Protein AF-A0A2H5TX74-F1 (afdb_monomer_lite)

Structure (mmCIF, N/CA/C/O backbone):
data_AF-A0A2H5TX74-F1
#
_entry.id   AF-A0A2H5TX74-F1
#
loop_
_atom_site.group_PDB
_atom_site.id
_atom_site.type_symbol
_atom_site.label_atom_id
_atom_site.label_alt_id
_atom_site.label_comp_id
_atom_site.label_asym_id
_atom_site.label_entity_id
_atom_site.label_seq_id
_atom_site.pdbx_PDB_ins_code
_atom_site.Cartn_x
_atom_site.Cartn_y
_atom_site.Cartn_z
_atom_site.occupancy
_atom_site.B_iso_or_equiv
_atom_site.auth_seq_id
_atom_site.auth_comp_id
_atom_site.auth_asym_id
_atom_site.auth_atom_id
_atom_site.pdbx_PDB_model_num
ATOM 1 N N . MET A 1 1 ? 27.650 2.211 -10.693 1.00 37.53 1 MET A N 1
ATOM 2 C CA . MET A 1 1 ? 26.550 2.076 -9.714 1.00 37.53 1 MET A CA 1
ATOM 3 C C . MET A 1 1 ? 25.278 1.763 -10.490 1.00 37.53 1 MET A C 1
ATOM 5 O O . MET A 1 1 ? 24.563 2.670 -10.894 1.00 37.53 1 MET A O 1
ATOM 9 N N . THR A 1 2 ? 25.063 0.495 -10.830 1.00 44.19 2 THR A N 1
ATOM 10 C CA . THR A 1 2 ? 23.892 0.047 -11.591 1.00 44.19 2 THR A CA 1
ATOM 11 C C . THR A 1 2 ? 22.655 0.209 -10.713 1.00 44.19 2 THR A C 1
ATOM 13 O O . THR A 1 2 ? 22.509 -0.470 -9.701 1.00 44.19 2 THR A O 1
ATOM 16 N N . SER A 1 3 ? 21.776 1.152 -11.061 1.00 57.25 3 SER A N 1
ATOM 17 C CA . SER A 1 3 ? 20.422 1.159 -10.510 1.00 57.25 3 SER A CA 1
ATOM 18 C C . SER A 1 3 ? 19.762 -0.132 -10.973 1.00 57.25 3 SER A C 1
ATOM 20 O O . SER A 1 3 ? 19.483 -0.260 -12.158 1.00 57.25 3 SER A O 1
ATOM 22 N N . GLN A 1 4 ? 19.586 -1.091 -10.066 1.00 72.00 4 GLN A N 1
ATOM 23 C CA . GLN A 1 4 ? 18.944 -2.366 -10.370 1.00 72.00 4 GLN A CA 1
ATOM 24 C C . GLN A 1 4 ? 17.582 -2.090 -11.022 1.00 72.00 4 GLN A C 1
ATOM 26 O O . GLN A 1 4 ? 16.740 -1.391 -10.442 1.00 72.00 4 GLN A O 1
ATOM 31 N N . GLU A 1 5 ? 17.417 -2.551 -12.263 1.00 81.38 5 GLU A N 1
ATOM 32 C CA . GLU A 1 5 ? 16.151 -2.455 -12.987 1.00 81.38 5 GLU A CA 1
ATOM 33 C C . GLU A 1 5 ? 15.079 -3.263 -12.231 1.00 81.38 5 GLU A C 1
ATOM 35 O O . GLU A 1 5 ? 15.406 -4.226 -11.530 1.00 81.38 5 GLU A O 1
ATOM 40 N N . PRO A 1 6 ? 13.792 -2.881 -12.308 1.00 91.12 6 PRO A N 1
ATOM 41 C CA . PRO A 1 6 ? 12.723 -3.708 -11.761 1.00 91.12 6 PRO A CA 1
ATOM 42 C C . PRO A 1 6 ? 12.780 -5.116 -12.367 1.00 91.12 6 PRO A C 1
ATOM 44 O O . PRO A 1 6 ? 12.856 -5.238 -13.584 1.00 91.12 6 PRO A O 1
ATOM 47 N N . GLY A 1 7 ? 12.670 -6.169 -11.548 1.00 91.69 7 GLY A N 1
ATOM 48 C CA . GLY A 1 7 ? 12.801 -7.558 -12.025 1.00 91.69 7 GLY A CA 1
ATOM 49 C C . GLY A 1 7 ? 11.821 -7.943 -13.144 1.00 91.69 7 GLY A C 1
ATOM 50 O O . GLY A 1 7 ? 12.117 -8.801 -13.964 1.00 91.69 7 GLY A O 1
ATOM 51 N N . ILE A 1 8 ? 10.682 -7.248 -13.259 1.00 94.25 8 ILE A N 1
ATOM 52 C CA . ILE A 1 8 ? 9.742 -7.443 -14.372 1.00 94.25 8 ILE A CA 1
ATOM 53 C C . ILE A 1 8 ? 10.347 -7.083 -15.743 1.00 94.25 8 ILE A C 1
ATOM 55 O O . ILE A 1 8 ? 9.936 -7.647 -16.748 1.00 94.25 8 ILE A O 1
ATOM 59 N N . CYS A 1 9 ? 11.347 -6.198 -15.796 1.00 94.00 9 CYS A N 1
ATOM 60 C CA . CYS A 1 9 ? 12.061 -5.842 -17.025 1.00 94.00 9 CYS A CA 1
ATOM 61 C C . CYS A 1 9 ? 13.035 -6.938 -17.496 1.00 94.00 9 CYS A C 1
ATOM 63 O O . CYS A 1 9 ? 13.449 -6.917 -18.655 1.00 94.00 9 CYS A O 1
ATOM 65 N N . GLU A 1 10 ? 13.403 -7.883 -16.622 1.00 92.62 10 GLU A N 1
ATOM 66 C CA . GLU A 1 10 ? 14.167 -9.083 -16.996 1.00 92.62 10 GLU A CA 1
ATOM 67 C C . GLU A 1 10 ? 13.260 -10.124 -17.668 1.00 92.62 10 GLU A C 1
ATOM 69 O O . GLU A 1 10 ? 13.689 -10.819 -18.584 1.00 92.62 10 GLU A O 1
ATOM 74 N N . ILE A 1 11 ? 11.997 -10.191 -17.234 1.00 95.69 11 ILE A N 1
ATOM 75 C CA . ILE A 1 11 ? 10.970 -11.090 -17.778 1.00 95.69 11 ILE A CA 1
ATOM 76 C C . ILE A 1 11 ? 10.409 -10.536 -19.095 1.00 95.69 11 ILE A C 1
ATOM 78 O O . ILE A 1 11 ? 10.238 -11.284 -20.055 1.00 95.69 11 ILE A O 1
ATOM 82 N N . ASP A 1 12 ? 10.148 -9.227 -19.150 1.00 95.75 12 ASP A N 1
ATOM 83 C CA . ASP A 1 12 ? 9.665 -8.526 -20.340 1.00 95.75 12 ASP A CA 1
ATOM 84 C C . ASP A 1 12 ? 10.530 -7.284 -20.653 1.00 95.75 12 ASP A C 1
ATOM 86 O O . ASP A 1 12 ? 10.336 -6.204 -20.073 1.00 95.75 12 ASP A O 1
ATOM 90 N N . PRO A 1 13 ? 11.472 -7.397 -21.611 1.00 95.25 13 PRO A N 1
ATOM 91 C CA . PRO A 1 13 ? 12.338 -6.294 -22.015 1.00 95.25 13 PRO A CA 1
ATOM 92 C C . PRO A 1 13 ? 11.605 -5.074 -22.586 1.00 95.25 13 PRO A C 1
ATOM 94 O O . PRO A 1 13 ? 12.177 -3.980 -22.587 1.00 95.25 13 PRO A O 1
ATOM 97 N N . TRP A 1 14 ? 10.357 -5.211 -23.051 1.00 97.06 14 TRP A N 1
ATOM 98 C CA . TRP A 1 14 ? 9.582 -4.086 -23.590 1.00 97.06 14 TRP A CA 1
ATOM 99 C C . TRP A 1 14 ? 9.221 -3.063 -22.512 1.00 97.06 14 TRP A C 1
ATOM 101 O O . TRP A 1 14 ? 8.911 -1.913 -22.821 1.00 97.06 14 TRP A O 1
ATOM 111 N N . LEU A 1 15 ? 9.318 -3.443 -21.237 1.00 95.75 15 LEU A N 1
ATOM 112 C CA . LEU A 1 15 ? 9.019 -2.567 -20.111 1.00 95.75 15 LEU A CA 1
ATOM 113 C C . LEU A 1 15 ? 10.179 -1.643 -19.716 1.00 95.75 15 LEU A C 1
ATOM 115 O O . LEU A 1 15 ? 9.973 -0.731 -18.912 1.00 95.75 15 LEU A O 1
ATOM 119 N N . LYS A 1 16 ? 11.383 -1.824 -20.278 1.00 94.81 16 LYS A N 1
ATOM 120 C CA . LYS A 1 16 ? 12.577 -1.023 -19.941 1.00 94.81 16 LYS A CA 1
ATOM 121 C C . LYS A 1 16 ? 12.380 0.495 -20.053 1.00 94.81 16 LYS A C 1
ATOM 123 O O . LYS A 1 16 ? 12.771 1.192 -19.114 1.00 94.81 16 LYS A O 1
ATOM 128 N N . PRO A 1 17 ? 11.715 1.041 -21.094 1.00 96.88 17 PRO A N 1
ATOM 129 C CA . PRO A 1 17 ? 11.433 2.478 -21.169 1.00 96.88 17 PRO A CA 1
ATOM 130 C C . PRO A 1 17 ? 10.605 3.011 -19.986 1.00 96.88 17 PRO A C 1
ATOM 132 O O . PRO A 1 17 ? 10.642 4.203 -19.687 1.00 96.88 17 PRO A O 1
ATOM 135 N N . PHE A 1 18 ? 9.882 2.136 -19.280 1.00 96.12 18 PHE A N 1
ATOM 136 C CA . PHE A 1 18 ? 9.016 2.474 -18.150 1.00 96.12 18 PHE A CA 1
ATOM 137 C C . PHE A 1 18 ? 9.628 2.132 -16.780 1.00 96.12 18 PHE A C 1
ATOM 139 O O . PHE A 1 18 ? 8.996 2.394 -15.750 1.00 96.12 18 PHE A O 1
ATOM 146 N N . ALA A 1 19 ? 10.856 1.603 -16.729 1.00 94.62 19 ALA A N 1
ATOM 147 C CA . ALA A 1 19 ? 11.528 1.195 -15.493 1.00 94.62 19 ALA A CA 1
ATOM 148 C C . ALA A 1 19 ? 11.544 2.284 -14.393 1.00 94.62 19 ALA A C 1
ATOM 150 O O . ALA A 1 19 ? 11.248 1.950 -13.239 1.00 94.62 19 ALA A O 1
ATOM 151 N N . PRO A 1 20 ? 11.776 3.585 -14.689 1.00 95.00 20 PRO A N 1
ATOM 152 C CA . PRO A 1 20 ? 11.701 4.636 -13.669 1.00 95.00 20 PRO A CA 1
ATOM 153 C C . PRO A 1 20 ? 10.311 4.765 -13.028 1.00 95.00 20 PRO A C 1
ATOM 155 O O . PRO A 1 20 ? 10.192 4.935 -11.813 1.00 95.00 20 PRO A O 1
ATOM 158 N N . ALA A 1 21 ? 9.244 4.646 -13.826 1.00 96.06 21 ALA A N 1
ATOM 159 C CA . ALA A 1 21 ? 7.870 4.736 -13.340 1.00 96.06 21 ALA A CA 1
ATOM 160 C C . ALA A 1 21 ? 7.484 3.511 -12.497 1.00 96.06 21 ALA A C 1
ATOM 162 O O . ALA A 1 21 ? 6.842 3.663 -11.455 1.00 96.06 21 ALA A O 1
ATOM 163 N N . ILE A 1 22 ? 7.909 2.316 -12.914 1.00 95.31 22 ILE A N 1
ATOM 164 C CA . ILE A 1 22 ? 7.697 1.062 -12.179 1.00 95.31 22 ILE A CA 1
ATOM 165 C C . ILE A 1 22 ? 8.417 1.117 -10.828 1.00 95.31 22 ILE A C 1
ATOM 167 O O . ILE A 1 22 ? 7.798 0.868 -9.792 1.00 95.31 22 ILE A O 1
ATOM 171 N N . LYS A 1 23 ? 9.690 1.536 -10.815 1.00 94.19 23 LYS A N 1
ATOM 172 C CA . LYS A 1 23 ? 10.463 1.720 -9.580 1.00 94.19 23 LYS A CA 1
ATOM 173 C C . LYS A 1 23 ? 9.772 2.698 -8.632 1.00 94.19 23 LYS A C 1
ATOM 175 O O . LYS A 1 23 ? 9.594 2.381 -7.461 1.00 94.19 23 LYS A O 1
ATOM 180 N N . ARG A 1 24 ? 9.309 3.850 -9.133 1.00 94.44 24 ARG A N 1
ATOM 181 C CA . ARG A 1 24 ? 8.569 4.828 -8.318 1.00 94.44 24 ARG A CA 1
ATOM 182 C C . ARG A 1 24 ? 7.325 4.216 -7.669 1.00 94.44 24 ARG A C 1
ATOM 184 O O . ARG A 1 24 ? 7.107 4.436 -6.484 1.00 94.44 24 ARG A O 1
ATOM 191 N N . ARG A 1 25 ? 6.525 3.445 -8.418 1.00 93.62 25 ARG A N 1
ATOM 192 C CA . ARG A 1 25 ? 5.322 2.776 -7.884 1.00 93.62 25 ARG A CA 1
ATOM 193 C C . ARG A 1 25 ? 5.668 1.779 -6.779 1.00 93.62 25 ARG A C 1
ATOM 195 O O . ARG A 1 25 ? 4.989 1.766 -5.758 1.00 93.62 25 ARG A O 1
ATOM 202 N N . LEU A 1 26 ? 6.732 0.996 -6.960 1.00 91.88 26 LEU A N 1
ATOM 203 C CA . LEU A 1 26 ? 7.196 0.047 -5.948 1.00 91.88 26 LEU A CA 1
ATOM 204 C C . LEU A 1 26 ? 7.623 0.756 -4.656 1.00 91.88 26 LEU A C 1
ATOM 206 O O . LEU A 1 26 ? 7.256 0.322 -3.569 1.00 91.88 26 LEU A O 1
ATOM 210 N N . GLU A 1 27 ? 8.357 1.862 -4.762 1.00 91.25 27 GLU A N 1
ATOM 211 C CA . GLU A 1 27 ? 8.766 2.635 -3.585 1.00 91.25 27 GLU A CA 1
ATOM 212 C C . GLU A 1 27 ? 7.570 3.299 -2.887 1.00 91.25 27 GLU A C 1
ATOM 214 O O . GLU A 1 27 ? 7.486 3.271 -1.660 1.00 91.25 27 GLU A O 1
ATOM 219 N N . SER A 1 28 ? 6.592 3.819 -3.639 1.00 90.62 28 SER A N 1
ATOM 220 C CA . SER A 1 28 ? 5.333 4.316 -3.065 1.00 90.62 28 SER A CA 1
ATOM 221 C C . SER A 1 28 ? 4.566 3.222 -2.318 1.00 90.62 28 SER A C 1
ATOM 223 O O . SER A 1 28 ? 4.091 3.458 -1.210 1.00 90.62 28 SER A O 1
ATOM 225 N N . TYR A 1 29 ? 4.489 2.021 -2.894 1.00 87.88 29 TYR A N 1
ATOM 226 C CA . TYR A 1 29 ? 3.858 0.860 -2.272 1.00 87.88 29 TYR A CA 1
ATOM 227 C C . TYR A 1 29 ? 4.562 0.456 -0.968 1.00 87.88 2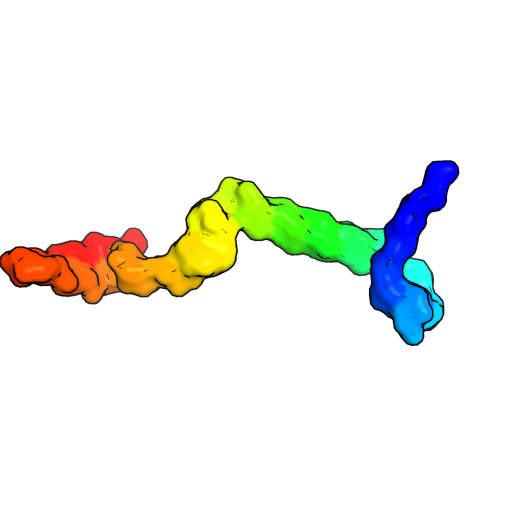9 TYR A C 1
ATOM 229 O O . TYR A 1 29 ? 3.924 0.401 0.081 1.00 87.88 29 TYR A O 1
ATOM 237 N N . LYS A 1 30 ? 5.890 0.271 -0.996 1.00 84.62 30 LYS A N 1
ATOM 238 C CA . LYS A 1 30 ? 6.689 -0.057 0.200 1.00 84.62 30 LYS A CA 1
ATOM 239 C C . LYS A 1 30 ? 6.544 0.989 1.301 1.00 84.62 30 LYS A C 1
ATOM 241 O O . LYS A 1 30 ? 6.487 0.644 2.479 1.00 84.62 30 LYS A O 1
ATOM 246 N N . LYS A 1 31 ? 6.489 2.269 0.924 1.00 84.62 31 LYS A N 1
ATOM 247 C CA . LYS A 1 31 ? 6.283 3.365 1.869 1.00 84.62 31 LYS A CA 1
ATOM 248 C C . LYS A 1 31 ? 4.940 3.231 2.588 1.00 84.62 31 LYS A C 1
ATOM 250 O O . LYS A 1 31 ? 4.900 3.417 3.796 1.00 84.62 31 LYS A O 1
ATOM 255 N N . TRP A 1 32 ? 3.867 2.888 1.877 1.00 80.50 32 TRP A N 1
ATOM 256 C CA . TRP A 1 32 ? 2.542 2.743 2.484 1.00 80.50 32 TRP A CA 1
ATOM 257 C C . TRP A 1 32 ? 2.482 1.588 3.498 1.00 80.50 32 TRP A C 1
ATOM 259 O O . TRP A 1 32 ? 1.953 1.768 4.590 1.00 80.50 32 TRP A O 1
ATOM 269 N N . ILE A 1 33 ? 3.112 0.452 3.184 1.00 70.31 33 ILE A N 1
ATOM 270 C CA . ILE A 1 33 ? 3.136 -0.747 4.046 1.00 70.31 33 ILE A CA 1
ATOM 271 C C . ILE A 1 33 ? 3.769 -0.483 5.406 1.00 70.31 33 ILE A C 1
ATOM 273 O O . ILE A 1 33 ? 3.283 -0.943 6.435 1.00 70.31 33 ILE A O 1
ATOM 277 N N . ASN A 1 34 ? 4.909 0.202 5.396 1.00 66.69 34 ASN A N 1
ATOM 278 C CA . ASN A 1 34 ? 5.791 0.242 6.557 1.00 66.69 34 ASN A CA 1
ATOM 279 C C . ASN A 1 34 ? 5.454 1.371 7.531 1.00 66.69 34 ASN A C 1
ATOM 281 O O . ASN A 1 34 ? 6.064 1.452 8.594 1.00 66.69 34 ASN A O 1
ATOM 285 N N . GLN A 1 35 ? 4.548 2.276 7.162 1.00 66.62 35 GLN A N 1
ATOM 286 C CA . GLN A 1 35 ? 4.366 3.518 7.905 1.00 66.62 35 GLN A CA 1
ATOM 287 C C . GLN A 1 35 ? 3.258 3.455 8.944 1.00 66.62 35 GLN A C 1
ATOM 289 O O . GLN A 1 35 ? 3.396 4.111 9.970 1.00 66.62 35 GLN A O 1
ATOM 294 N N . ASN A 1 36 ? 2.200 2.669 8.727 1.00 67.69 36 ASN A N 1
ATOM 295 C CA . ASN A 1 36 ? 1.022 2.719 9.587 1.00 67.69 36 ASN A CA 1
ATOM 296 C C . ASN A 1 36 ? 0.456 1.320 9.870 1.00 67.69 36 ASN A C 1
ATOM 298 O O . ASN A 1 36 ? 0.494 0.429 9.027 1.00 67.69 36 ASN A O 1
ATOM 302 N N . GLU A 1 37 ? -0.047 1.147 11.093 1.00 70.69 37 GLU A N 1
ATOM 303 C CA . GLU A 1 37 ? -0.832 -0.010 11.566 1.00 70.69 37 GLU A CA 1
ATOM 304 C C . GLU A 1 37 ? -0.096 -1.344 11.774 1.00 70.69 37 GLU A C 1
ATOM 306 O O . GLU A 1 37 ? -0.688 -2.316 12.235 1.00 70.69 37 GLU A O 1
ATOM 311 N N . GLY A 1 38 ? 1.227 -1.381 11.588 1.00 78.62 38 GLY A N 1
ATOM 312 C CA . GLY A 1 38 ? 2.038 -2.559 11.920 1.00 78.62 38 GLY A CA 1
ATOM 313 C C . GLY A 1 38 ? 1.937 -3.689 10.893 1.00 78.62 38 GLY A C 1
ATOM 314 O O . GLY A 1 38 ? 2.133 -4.850 11.252 1.00 78.62 38 GLY A O 1
ATOM 315 N N . GLY A 1 39 ? 1.659 -3.334 9.636 1.00 84.50 39 GLY A N 1
ATOM 316 C CA . GLY A 1 39 ? 1.608 -4.238 8.489 1.00 84.50 39 GLY A CA 1
ATOM 317 C C . GLY A 1 39 ? 0.189 -4.614 8.059 1.00 84.50 39 GLY A C 1
ATOM 318 O O . GLY A 1 39 ? -0.795 -4.299 8.727 1.00 84.50 39 GLY A O 1
ATOM 319 N N . TYR A 1 40 ? 0.099 -5.311 6.922 1.00 84.50 40 TYR A N 1
ATOM 320 C CA . TYR A 1 40 ? -1.173 -5.663 6.281 1.00 84.50 40 TYR A CA 1
ATOM 321 C C . TYR A 1 40 ? -2.105 -6.498 7.127 1.00 84.50 40 TYR A C 1
ATOM 323 O O . TYR A 1 40 ? -3.308 -6.268 7.110 1.00 84.50 40 TYR A O 1
ATOM 331 N N . ASP A 1 41 ? -1.531 -7.459 7.841 1.00 88.12 41 ASP A N 1
ATOM 332 C CA . ASP A 1 41 ? -2.286 -8.372 8.676 1.00 88.12 41 ASP A CA 1
ATOM 333 C C . ASP 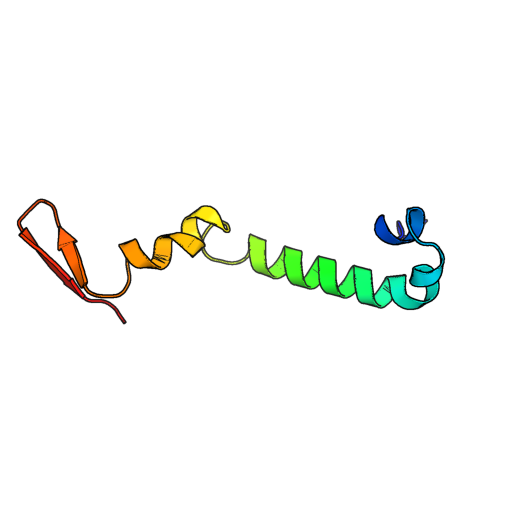A 1 41 ? -3.111 -7.575 9.692 1.00 88.12 41 ASP A C 1
ATOM 335 O O . ASP A 1 41 ? -4.335 -7.544 9.613 1.00 88.12 41 ASP A O 1
ATOM 339 N N . LYS A 1 42 ? -2.459 -6.767 10.530 1.00 87.25 42 LYS A N 1
ATOM 340 C CA . LYS A 1 42 ? -3.134 -5.923 11.527 1.00 87.25 42 LYS A CA 1
ATOM 341 C C . LYS A 1 42 ? -4.079 -4.889 10.915 1.00 87.25 42 LYS A C 1
ATOM 343 O O . LYS A 1 42 ?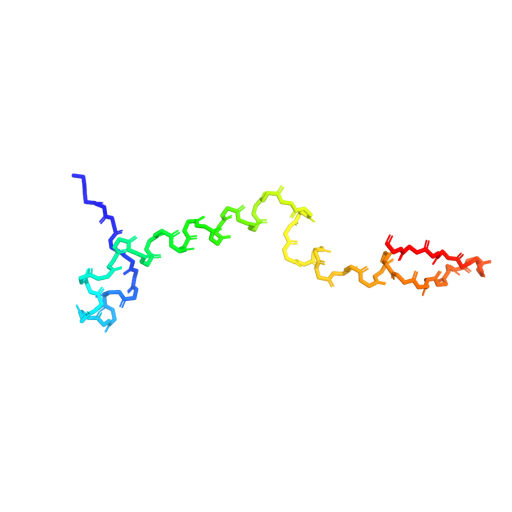 -5.182 -4.728 11.427 1.00 87.25 42 LYS A O 1
ATOM 348 N N . PHE A 1 43 ? -3.669 -4.231 9.828 1.00 88.31 43 PHE A N 1
ATOM 349 C CA . PHE A 1 43 ? -4.514 -3.274 9.104 1.00 88.31 43 PHE A CA 1
ATOM 350 C C . PHE A 1 43 ? -5.832 -3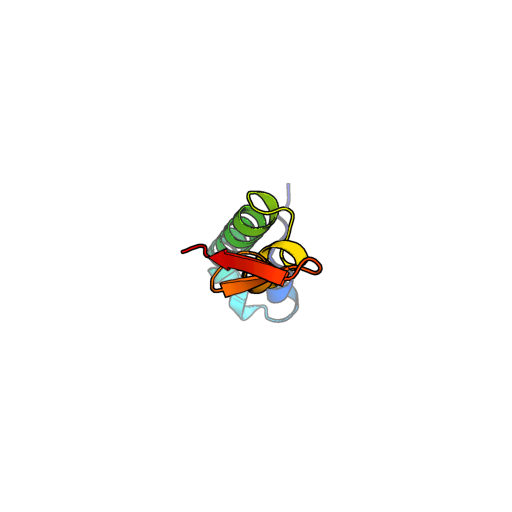.918 8.643 1.00 88.31 43 PHE A C 1
ATOM 352 O O . PHE A 1 43 ? -6.910 -3.344 8.776 1.00 88.31 43 PHE A O 1
ATOM 359 N N . SER A 1 44 ? -5.766 -5.150 8.128 1.00 90.88 44 SER A N 1
ATOM 360 C CA . SER A 1 44 ? -6.934 -5.851 7.585 1.00 90.88 44 SER A CA 1
ATOM 361 C C . SER A 1 44 ? -7.946 -6.302 8.645 1.00 90.88 44 SER A C 1
ATOM 363 O O . SER A 1 44 ? -9.117 -6.494 8.323 1.00 90.88 44 SER A O 1
ATOM 365 N N . HIS A 1 45 ? -7.537 -6.378 9.915 1.00 93.19 45 HIS A N 1
ATOM 366 C CA . HIS A 1 45 ? -8.408 -6.688 11.054 1.00 93.19 45 HIS A CA 1
ATOM 367 C C . HIS A 1 45 ? -9.154 -5.452 11.593 1.00 93.19 45 HIS A C 1
ATOM 369 O O . HIS A 1 45 ? -9.581 -5.418 12.745 1.00 93.19 45 HIS A O 1
ATOM 375 N N . GLY A 1 46 ? -9.357 -4.415 10.770 1.00 91.50 46 GLY A N 1
ATOM 376 C CA . GLY A 1 46 ? -10.118 -3.221 11.157 1.00 91.50 46 GLY A CA 1
ATOM 377 C C . GLY A 1 46 ? -11.533 -3.531 11.665 1.00 91.50 46 GLY A C 1
ATOM 378 O O . GLY A 1 46 ? -12.027 -2.834 12.549 1.00 91.50 46 GLY A O 1
ATOM 379 N N . TYR A 1 47 ? -12.152 -4.616 11.191 1.00 93.56 47 TYR A N 1
ATOM 380 C CA . TYR A 1 47 ? -13.474 -5.061 11.646 1.00 93.56 47 TYR A CA 1
ATOM 381 C C . TYR A 1 47 ? -13.521 -5.443 13.135 1.00 93.56 47 TYR A C 1
ATOM 383 O O . TYR A 1 47 ? -14.576 -5.346 13.745 1.00 93.56 47 TYR A O 1
ATOM 391 N N . GLU A 1 48 ? -12.391 -5.803 13.749 1.00 93.62 48 GLU A N 1
ATOM 392 C CA . GLU A 1 48 ? -12.310 -6.069 15.193 1.00 93.62 48 GLU A CA 1
ATOM 393 C C . GLU A 1 48 ? -12.374 -4.782 16.033 1.00 93.62 48 GLU A C 1
ATOM 395 O O . GLU A 1 48 ? -12.480 -4.824 17.260 1.00 93.62 48 GLU A O 1
ATOM 400 N N . ARG A 1 49 ? -12.238 -3.617 15.388 1.00 92.44 49 ARG A N 1
ATOM 401 C CA . ARG A 1 49 ? -12.152 -2.308 16.048 1.00 92.44 49 ARG A CA 1
ATOM 402 C C . ARG A 1 49 ? -13.253 -1.345 15.642 1.00 92.44 49 ARG A C 1
ATOM 404 O O . ARG A 1 49 ? -13.654 -0.555 16.489 1.00 92.44 49 ARG A O 1
ATOM 411 N N . PHE A 1 50 ? -13.672 -1.360 14.381 1.00 96.19 50 PHE A N 1
ATOM 412 C CA . PHE A 1 50 ? -14.705 -0.490 13.815 1.00 96.19 50 PHE A CA 1
ATOM 413 C C . PHE A 1 50 ? -16.063 -1.200 13.767 1.00 96.19 50 PHE A C 1
ATOM 415 O O . PHE A 1 50 ? -16.140 -2.426 13.812 1.00 96.19 50 PHE A O 1
ATOM 422 N N . GLY A 1 51 ? -17.143 -0.429 13.680 1.00 96.56 51 GLY A N 1
ATOM 423 C CA . GLY A 1 51 ? -18.509 -0.930 13.772 1.00 96.56 51 GLY A CA 1
ATOM 424 C C . GLY A 1 51 ? -18.897 -1.293 15.205 1.00 96.56 51 GLY A C 1
ATOM 425 O O . GLY A 1 51 ? -18.411 -0.691 16.162 1.00 96.56 51 GLY A O 1
ATOM 426 N N . LEU A 1 52 ? -19.807 -2.258 15.345 1.00 97.50 52 LEU A N 1
ATOM 427 C CA . LEU A 1 52 ? -20.311 -2.746 16.629 1.00 97.50 52 LEU A CA 1
ATOM 428 C C . LEU A 1 52 ? -19.638 -4.073 16.985 1.00 97.50 52 LEU A C 1
ATOM 430 O O . LEU A 1 52 ? -19.842 -5.071 16.298 1.00 97.50 52 LEU A O 1
ATOM 434 N N . ASN A 1 53 ? -18.883 -4.091 18.079 1.00 97.50 53 ASN A N 1
ATOM 435 C CA . ASN A 1 53 ? -18.174 -5.271 18.563 1.00 97.50 53 ASN A CA 1
ATOM 436 C C . ASN A 1 53 ? -18.697 -5.675 19.945 1.00 97.50 53 ASN A C 1
ATOM 438 O O . ASN A 1 53 ? -18.680 -4.867 20.876 1.00 97.50 53 ASN A O 1
ATOM 442 N N . VAL A 1 54 ? -19.158 -6.923 20.074 1.00 96.88 54 VAL A N 1
ATOM 443 C CA . VAL A 1 54 ? -19.631 -7.495 21.344 1.00 96.88 54 VAL A CA 1
ATOM 444 C C . VAL A 1 54 ? -18.447 -8.105 22.086 1.00 96.88 54 VAL A C 1
ATOM 446 O O . VAL A 1 54 ? -17.760 -8.984 21.565 1.00 96.88 54 VAL A O 1
ATOM 449 N N . LEU A 1 55 ? -18.205 -7.641 23.304 1.00 95.50 55 LEU A N 1
ATOM 450 C CA . LEU A 1 55 ? -17.132 -8.121 24.161 1.00 95.50 55 LEU A CA 1
ATOM 451 C C . LEU A 1 55 ? -17.532 -9.390 24.932 1.00 95.50 55 LEU A C 1
ATOM 453 O O . LEU A 1 55 ? -18.719 -9.643 25.143 1.00 95.50 55 LEU A O 1
ATOM 457 N N . PRO A 1 56 ? -16.556 -10.172 25.440 1.00 96.38 56 PRO A N 1
ATOM 458 C CA . PRO A 1 56 ? -16.840 -11.381 26.220 1.00 96.38 56 PRO A CA 1
ATOM 459 C C . PRO A 1 56 ? -17.664 -11.148 27.496 1.00 96.38 56 PRO A C 1
ATOM 461 O O . PRO A 1 56 ? -18.310 -12.071 27.982 1.00 96.38 56 PRO A O 1
ATOM 464 N N . ASN A 1 57 ? -17.643 -9.931 28.048 1.00 97.19 57 ASN A N 1
ATOM 465 C CA . ASN A 1 57 ? -18.441 -9.539 29.213 1.00 97.19 57 ASN A CA 1
ATOM 466 C C . ASN A 1 57 ? -19.867 -9.069 28.850 1.00 97.19 57 ASN A C 1
ATOM 468 O O . ASN A 1 57 ? -20.620 -8.707 29.749 1.00 97.19 57 ASN A O 1
ATOM 472 N N . GLY A 1 58 ? -20.238 -9.087 27.565 1.00 96.25 58 GLY A N 1
ATOM 473 C CA . GLY A 1 58 ? -21.549 -8.669 27.063 1.00 96.25 58 GLY A CA 1
ATOM 474 C C . GLY A 1 58 ? -21.654 -7.188 26.688 1.00 96.25 58 GLY A C 1
ATOM 475 O O . GLY A 1 58 ? -22.688 -6.785 26.156 1.00 96.25 58 GLY A O 1
ATOM 476 N N . ASP A 1 59 ? -20.608 -6.389 26.915 1.00 97.88 59 ASP A N 1
ATOM 477 C CA .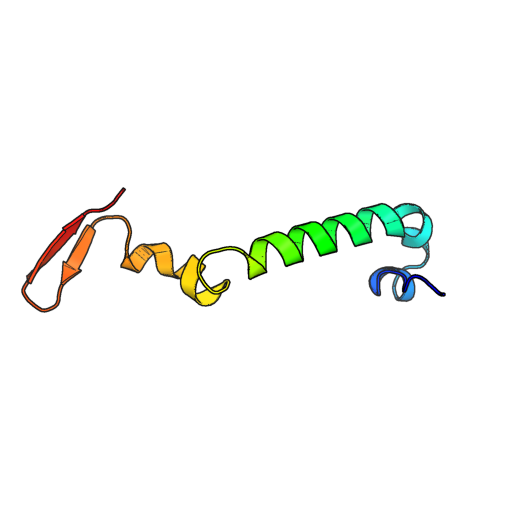 ASP A 1 59 ? -20.588 -4.982 26.510 1.00 97.88 59 ASP A CA 1
ATOM 478 C C . ASP A 1 59 ? -20.519 -4.840 24.984 1.00 97.88 59 ASP A C 1
ATOM 480 O O . ASP A 1 59 ? -19.959 -5.688 24.287 1.00 97.88 59 ASP A O 1
ATOM 484 N N . ILE A 1 60 ? -21.040 -3.729 24.456 1.00 96.81 60 ILE A N 1
ATOM 485 C CA . ILE A 1 60 ? -20.954 -3.391 23.030 1.00 96.81 60 ILE A CA 1
ATOM 486 C C . ILE A 1 60 ? -20.080 -2.148 22.867 1.00 96.81 60 ILE A C 1
ATOM 488 O O . ILE A 1 60 ? -20.401 -1.082 23.392 1.00 96.81 60 ILE A O 1
ATOM 492 N N . ILE A 1 61 ? -18.993 -2.275 22.104 1.00 97.19 61 ILE A N 1
ATOM 493 C CA . ILE A 1 61 ? -18.155 -1.148 21.682 1.00 97.19 61 ILE A CA 1
ATOM 494 C C . ILE A 1 61 ? -18.570 -0.721 20.276 1.00 97.19 61 ILE A C 1
ATOM 496 O O . ILE A 1 61 ? -18.622 -1.546 19.367 1.00 97.19 61 ILE A O 1
ATOM 500 N N . TYR A 1 62 ? -18.812 0.579 20.101 1.00 97.12 62 TYR A N 1
ATOM 501 C CA . TYR A 1 62 ? -19.023 1.210 18.800 1.00 97.12 62 TYR A CA 1
ATOM 502 C C . TYR A 1 62 ? -17.846 2.118 18.426 1.00 97.12 62 TYR A C 1
ATOM 504 O O . TYR A 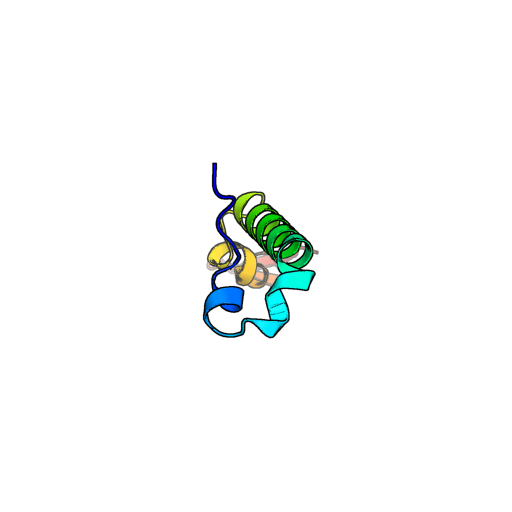1 62 ? -17.374 2.892 19.265 1.00 97.12 62 TYR A O 1
ATOM 512 N N . ARG A 1 63 ? -17.399 2.057 17.167 1.00 96.75 63 ARG A N 1
ATOM 513 C CA . ARG A 1 63 ? -16.411 2.983 16.595 1.00 96.75 63 ARG A CA 1
ATOM 514 C C . ARG A 1 63 ? -16.654 3.211 15.101 1.00 96.75 63 ARG A C 1
ATOM 516 O O . ARG A 1 63 ? -16.749 2.241 14.355 1.00 96.75 63 ARG A O 1
ATOM 523 N N . GLU A 1 64 ? -16.648 4.479 14.696 1.00 91.62 64 GLU A N 1
ATOM 524 C CA . GLU A 1 64 ? -16.631 4.965 13.306 1.00 91.62 64 GLU A CA 1
ATOM 525 C C . GLU A 1 64 ? -15.460 5.934 13.127 1.00 91.62 64 GLU A C 1
ATOM 527 O O . GLU A 1 64 ? -15.251 6.765 14.045 1.00 91.62 64 GLU A O 1
#

pLDDT: mean 88.34, std 12.53, range [37.53, 97.88]

Foldseek 3Di:
DDPDFDVVCVVPVVCVVVRVVVVVVVVVVVVVQPPDQPGDVRVVVCVCPAAWHQDPVRDIDHDD

Radius of gyration: 20.4 Å; chains: 1; bounding box: 48×16×53 Å

Secondary structure (DSSP, 8-state):
---PPPTHHHH-GGGGGGHHHHHHHHHHHHHHHHHSTTSHHHHHGGGGTSEEEE-TTS-EEEE-

Sequence (64 aa):
MTSQEPGICEIDPWLKPFAPAIKRRLESYKKWINQNEGGYDKFSHGYERFGLNVLPNGDIIYRE

Organism: Rhizophagus irregularis (strain DAOM 181602 / DAOM 197198 / MUCL 43194) (NCBI:txid747089)

InterPro domains:
  IPR013783 Immunoglobulin-like fold [G3DSA:2.60.40.10] (45-64)